Protein AF-A0A7V8WX19-F1 (afdb_monomer_lite)

Foldseek 3Di:
DQDPVVVCVVVVHPAAADDPPRPCVPHHHQYHQAGGVLVVVVVSVDQEDEHEPVRHDPVSVVVCVVVVHHYDYDDQPDPVVDDDD

Sequence (85 aa):
MPSATETLVAWGVDVVGCTRFCEQPALRTVGGTKDPDLAAVIALAPDVVVVDEEENRREDAEALVAAGVALHVLAVRAVGEVAPQ

pLDDT: mean 92.79, std 8.57, range [56.97, 98.44]

Secondary structure (DSSP, 8-state):
---HHHHHHHTT-----B-TTS--TTSPB-EETTEE-HHHHHHT--S-EEEETTTS-HHHHHHHHHTT--EEEE----GGGS---

Structure (mmCIF, N/CA/C/O backbone):
data_AF-A0A7V8WX19-F1
#
_entry.id   AF-A0A7V8WX19-F1
#
loop_
_atom_site.group_PDB
_atom_site.id
_atom_site.type_symbol
_atom_site.label_atom_id
_atom_site.label_alt_id
_atom_site.label_comp_id
_atom_site.label_asym_id
_atom_site.label_entity_id
_atom_site.label_seq_id
_atom_site.pdbx_PDB_ins_code
_atom_site.Cartn_x
_atom_site.Cartn_y
_atom_site.Cartn_z
_atom_site.occupancy
_atom_site.B_iso_or_equiv
_atom_site.auth_seq_id
_atom_site.auth_comp_id
_atom_site.auth_asym_id
_atom_site.auth_atom_id
_atom_site.pdbx_PDB_model_num
ATOM 1 N N . MET A 1 1 ? 3.316 2.685 18.657 1.00 61.91 1 MET A N 1
ATOM 2 C CA . MET A 1 1 ? 2.572 3.456 17.642 1.00 61.91 1 MET A CA 1
ATOM 3 C C . MET A 1 1 ? 1.998 2.448 16.672 1.00 61.91 1 MET A C 1
ATOM 5 O O . MET A 1 1 ? 2.794 1.624 16.234 1.00 61.91 1 MET A O 1
ATOM 9 N N . PRO A 1 2 ? 0.679 2.437 16.411 1.00 75.62 2 PRO A N 1
ATOM 10 C CA . PRO A 1 2 ? 0.126 1.549 15.400 1.00 75.62 2 PRO A CA 1
ATOM 11 C C . PRO A 1 2 ? 0.668 1.943 14.024 1.00 75.62 2 PRO A C 1
ATOM 13 O O . PRO A 1 2 ? 0.862 3.124 13.732 1.00 75.62 2 PRO A O 1
ATOM 16 N N . SER A 1 3 ? 0.931 0.948 13.195 1.00 89.69 3 SER A N 1
ATOM 17 C CA . SER A 1 3 ? 1.190 1.112 11.771 1.00 89.69 3 SER A CA 1
ATOM 18 C C . SER A 1 3 ? -0.085 1.531 11.032 1.00 89.69 3 SER A C 1
ATOM 20 O O . SER A 1 3 ? -1.196 1.229 11.471 1.00 89.69 3 SER A O 1
ATOM 22 N N . ALA A 1 4 ? 0.063 2.159 9.860 1.00 92.69 4 ALA A N 1
ATOM 23 C CA . ALA A 1 4 ? -1.075 2.466 8.987 1.00 92.69 4 ALA A CA 1
ATOM 24 C C . ALA A 1 4 ? -1.906 1.207 8.671 1.00 92.69 4 ALA A C 1
ATOM 26 O O . ALA A 1 4 ? -3.133 1.249 8.674 1.00 92.69 4 ALA A O 1
ATOM 27 N N . THR A 1 5 ? -1.239 0.066 8.484 1.00 94.81 5 THR A N 1
ATOM 28 C CA . THR A 1 5 ? -1.881 -1.235 8.263 1.00 94.81 5 THR A CA 1
ATOM 29 C C . THR A 1 5 ? -2.793 -1.636 9.420 1.00 94.81 5 THR A C 1
ATOM 31 O O . THR A 1 5 ? -3.932 -2.027 9.184 1.00 94.81 5 THR A O 1
ATOM 34 N N . GLU A 1 6 ? -2.336 -1.517 10.671 1.00 93.38 6 GLU A N 1
ATOM 35 C CA . GLU A 1 6 ? -3.168 -1.828 11.844 1.00 93.38 6 GLU A CA 1
ATOM 36 C 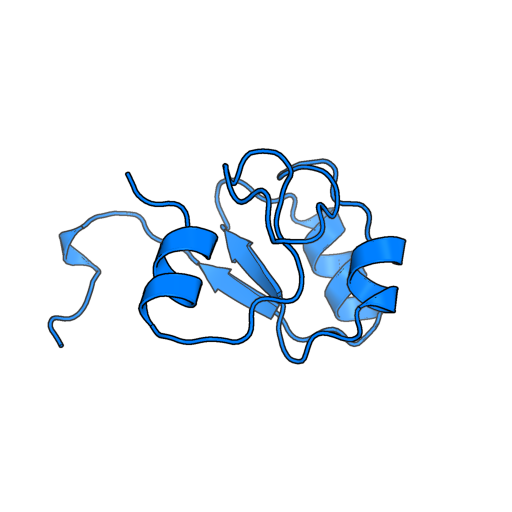C . GLU A 1 6 ? -4.393 -0.916 11.930 1.00 93.38 6 GLU A C 1
ATOM 38 O O . GLU A 1 6 ? -5.489 -1.395 12.215 1.00 93.38 6 GLU A O 1
ATOM 43 N N . THR A 1 7 ? -4.229 0.378 11.643 1.00 92.25 7 THR A N 1
ATOM 44 C CA . THR A 1 7 ? -5.343 1.334 11.621 1.00 92.25 7 THR A CA 1
ATOM 45 C C . THR A 1 7 ? -6.383 0.973 10.558 1.00 92.25 7 THR A C 1
ATOM 47 O O . THR A 1 7 ? -7.571 0.926 10.868 1.00 92.25 7 THR A O 1
ATOM 50 N N . LEU A 1 8 ? -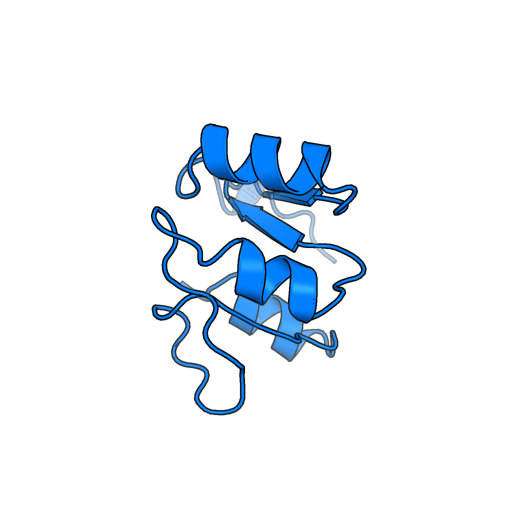5.956 0.665 9.330 1.00 94.62 8 LEU A N 1
ATOM 51 C CA . LEU A 1 8 ? -6.858 0.287 8.236 1.00 94.62 8 LEU A CA 1
ATOM 52 C C . LEU A 1 8 ? -7.619 -1.009 8.543 1.00 94.62 8 LEU A C 1
ATOM 54 O O . LEU A 1 8 ? -8.836 -1.065 8.363 1.00 94.62 8 LEU A O 1
ATOM 58 N N . VAL A 1 9 ? -6.927 -2.020 9.076 1.00 94.44 9 VAL A N 1
ATOM 59 C CA . VAL A 1 9 ? -7.553 -3.277 9.511 1.00 94.44 9 VAL A CA 1
ATOM 60 C C . VAL A 1 9 ? -8.573 -3.023 10.623 1.00 94.44 9 VAL A C 1
ATOM 62 O O . VAL A 1 9 ? -9.687 -3.540 10.563 1.00 94.44 9 VAL A O 1
ATOM 65 N N . ALA A 1 10 ? -8.241 -2.193 11.617 1.00 93.50 10 ALA A N 1
ATOM 66 C CA . ALA A 1 10 ? -9.158 -1.847 12.704 1.00 93.50 10 ALA A CA 1
ATOM 67 C C . ALA A 1 10 ? -10.406 -1.083 12.222 1.00 93.50 10 ALA A C 1
ATOM 69 O O . ALA A 1 10 ? -11.466 -1.187 12.839 1.00 93.50 10 ALA A O 1
ATOM 70 N N . TRP A 1 11 ? -10.302 -0.345 11.115 1.00 94.50 11 TRP A N 1
ATOM 71 C CA . TRP A 1 11 ? -11.430 0.321 10.455 1.00 94.50 11 TRP A CA 1
ATOM 72 C C . TRP A 1 11 ? -12.228 -0.589 9.512 1.00 94.50 11 TRP A C 1
ATOM 74 O O . TRP A 1 11 ? -13.214 -0.139 8.931 1.00 94.50 11 TRP A O 1
ATOM 84 N N . GLY A 1 12 ? -11.847 -1.861 9.373 1.00 95.56 12 GLY A N 1
ATOM 85 C CA . GLY A 1 12 ? -12.542 -2.820 8.514 1.00 95.56 12 GLY A CA 1
ATOM 86 C C . GLY A 1 12 ? -12.271 -2.628 7.022 1.00 95.56 12 GLY A C 1
ATOM 87 O O . GLY A 1 12 ? -13.072 -3.071 6.201 1.00 95.56 12 GLY A O 1
ATOM 88 N N . VAL A 1 13 ? -11.169 -1.964 6.663 1.00 96.88 13 VAL A N 1
ATOM 89 C CA . VAL A 1 13 ? -10.712 -1.863 5.271 1.00 96.88 13 VAL A CA 1
ATOM 90 C C . VAL A 1 13 ? -10.157 -3.216 4.822 1.00 96.88 13 VAL A C 1
ATOM 92 O O . VAL A 1 13 ? -9.445 -3.881 5.576 1.00 96.88 13 VAL A O 1
ATOM 95 N N . ASP A 1 14 ? -10.456 -3.611 3.583 1.00 96.88 14 ASP A N 1
ATOM 96 C CA . ASP A 1 14 ? -9.895 -4.816 2.968 1.00 96.88 14 ASP A CA 1
ATOM 97 C C . ASP A 1 14 ? -8.443 -4.568 2.534 1.00 96.88 14 ASP A C 1
ATOM 99 O O . ASP A 1 14 ? -8.157 -4.067 1.445 1.00 96.88 14 ASP A O 1
ATOM 103 N N . VAL A 1 15 ? -7.504 -4.838 3.439 1.00 97.56 15 VAL A N 1
ATOM 104 C CA . VAL A 1 15 ? -6.077 -4.652 3.173 1.00 97.56 15 VAL A CA 1
ATOM 105 C C . VAL A 1 15 ? -5.533 -5.877 2.445 1.00 97.56 15 VAL A C 1
ATOM 107 O O . VAL A 1 15 ? -5.396 -6.947 3.029 1.00 97.56 15 VAL A O 1
ATOM 110 N N . VAL A 1 16 ? -5.148 -5.710 1.180 1.00 97.56 16 VAL A N 1
ATOM 111 C CA . VAL A 1 16 ? -4.650 -6.814 0.335 1.00 97.56 16 VAL A CA 1
ATOM 112 C C . VAL A 1 16 ? -3.142 -7.065 0.451 1.00 97.56 16 VAL A C 1
ATOM 114 O O . VAL A 1 16 ? -2.643 -8.100 0.008 1.00 97.56 16 VAL A O 1
ATOM 117 N N . GLY A 1 17 ? -2.395 -6.145 1.064 1.00 97.31 17 GLY A N 1
ATOM 118 C CA . GLY A 1 17 ? -0.963 -6.303 1.288 1.00 97.31 17 GLY A CA 1
ATOM 119 C C . GLY A 1 17 ? -0.368 -5.240 2.204 1.00 97.31 17 GLY A C 1
ATOM 120 O O . GLY A 1 17 ? -0.930 -4.163 2.386 1.00 97.31 17 GLY A O 1
ATOM 121 N N . CYS A 1 18 ? 0.781 -5.555 2.795 1.00 97.56 18 CYS A N 1
ATOM 122 C CA . CYS A 1 18 ? 1.499 -4.664 3.700 1.00 97.56 18 CYS A CA 1
ATOM 123 C C . CYS A 1 18 ? 3.018 -4.819 3.571 1.00 97.56 18 CYS A C 1
ATOM 125 O O . CYS A 1 18 ? 3.531 -5.775 2.982 1.00 97.56 18 CYS A O 1
ATOM 127 N N . THR A 1 19 ? 3.771 -3.888 4.153 1.00 96.31 19 THR A N 1
ATOM 128 C CA . THR A 1 19 ? 5.227 -4.053 4.254 1.00 96.31 19 THR A CA 1
ATOM 129 C C . THR A 1 19 ? 5.578 -5.166 5.245 1.00 96.31 19 THR A C 1
ATOM 131 O O . THR A 1 19 ? 4.788 -5.512 6.124 1.00 96.31 19 THR A O 1
ATOM 134 N N . ARG A 1 20 ? 6.798 -5.700 5.146 1.00 94.88 20 ARG A N 1
ATOM 135 C CA . ARG A 1 20 ? 7.331 -6.751 6.034 1.00 94.88 20 ARG A CA 1
ATOM 136 C C . ARG A 1 20 ? 7.428 -6.347 7.508 1.00 94.88 20 ARG A C 1
ATOM 138 O O . ARG A 1 20 ? 7.644 -7.208 8.350 1.00 94.88 20 ARG A O 1
ATOM 145 N N . PHE A 1 21 ? 7.340 -5.050 7.801 1.00 92.00 21 PHE A N 1
ATOM 146 C CA . PHE A 1 21 ? 7.424 -4.507 9.157 1.00 92.00 21 PHE A CA 1
ATOM 147 C C . PHE A 1 21 ? 6.057 -4.414 9.836 1.00 92.00 21 PHE A C 1
ATOM 149 O O . PHE A 1 21 ? 5.989 -4.240 11.048 1.00 92.00 21 PHE A O 1
ATOM 156 N N . CYS A 1 22 ? 4.969 -4.534 9.074 1.00 88.69 22 CYS A N 1
ATOM 157 C CA . CYS A 1 22 ? 3.647 -4.706 9.646 1.00 88.69 22 CYS A CA 1
ATOM 158 C C . CYS A 1 22 ? 3.559 -6.150 10.143 1.00 88.69 22 CYS A C 1
ATOM 160 O O . CYS A 1 22 ? 3.581 -7.074 9.332 1.00 88.69 22 CYS A O 1
ATOM 162 N N . GLU A 1 23 ? 3.491 -6.350 11.460 1.00 87.25 23 GLU A N 1
ATOM 163 C CA . GLU A 1 23 ? 3.402 -7.661 12.123 1.00 87.25 23 GLU A CA 1
ATOM 164 C C . GLU A 1 23 ? 2.023 -8.320 11.889 1.00 87.25 23 GLU A C 1
ATOM 166 O O . GLU A 1 23 ? 1.280 -8.637 12.812 1.00 87.25 23 GLU A O 1
ATOM 171 N N . GLN A 1 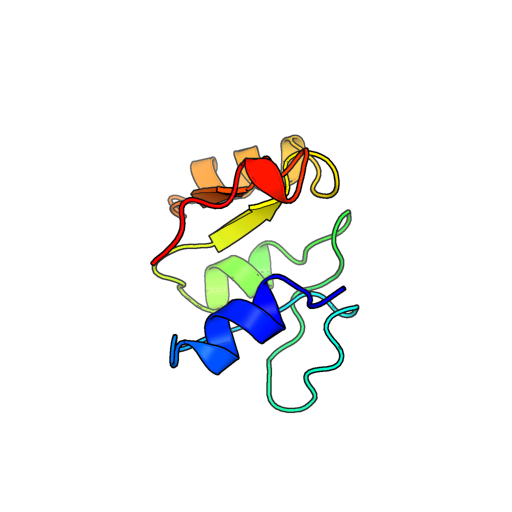24 ? 1.651 -8.489 10.619 1.00 89.62 24 GLN A N 1
ATOM 172 C CA . GLN A 1 24 ? 0.331 -8.886 10.139 1.00 89.62 24 GLN A CA 1
ATOM 173 C C . GLN A 1 24 ? 0.439 -10.220 9.384 1.00 89.62 24 GLN A C 1
ATOM 175 O O . GLN A 1 24 ? 0.522 -10.232 8.156 1.00 89.62 24 GLN A O 1
ATOM 180 N N . PRO A 1 25 ? 0.451 -11.370 10.087 1.00 88.75 25 PRO A N 1
ATOM 181 C CA . PRO A 1 25 ? 0.729 -12.675 9.477 1.00 88.75 25 PRO A CA 1
ATOM 182 C C . PRO A 1 25 ? -0.339 -13.137 8.475 1.00 88.75 25 PRO A C 1
ATOM 184 O O . PRO A 1 25 ? -0.072 -14.024 7.669 1.00 88.75 25 PRO A O 1
ATOM 187 N N . ALA A 1 26 ? -1.540 -12.557 8.522 1.00 92.31 26 ALA A N 1
ATOM 188 C CA . ALA A 1 26 ? -2.623 -12.860 7.588 1.00 92.31 26 ALA A CA 1
ATOM 189 C C . ALA A 1 26 ? -2.520 -12.088 6.260 1.00 92.31 26 ALA A C 1
ATOM 191 O O . ALA A 1 26 ? -3.225 -12.426 5.311 1.00 92.31 26 ALA A O 1
ATOM 192 N N . LEU A 1 27 ? -1.668 -11.061 6.182 1.00 95.69 27 LEU A N 1
ATOM 193 C CA . LEU A 1 27 ? -1.561 -10.185 5.020 1.00 95.69 27 LEU A CA 1
ATOM 194 C C . LEU A 1 27 ? -0.366 -10.553 4.144 1.00 95.69 27 LEU A C 1
ATOM 196 O O . LEU A 1 27 ? 0.691 -10.981 4.614 1.00 95.69 27 LEU A O 1
ATOM 200 N N . ARG A 1 28 ? -0.513 -10.346 2.834 1.00 96.31 28 ARG A N 1
ATOM 201 C CA . ARG A 1 28 ? 0.583 -10.540 1.886 1.00 96.31 28 ARG A CA 1
ATOM 202 C C . ARG A 1 28 ? 1.654 -9.469 2.093 1.00 96.31 28 ARG A C 1
ATOM 204 O O . ARG A 1 28 ? 1.389 -8.277 1.979 1.00 96.31 28 ARG A O 1
ATOM 211 N N . THR A 1 29 ? 2.894 -9.892 2.309 1.00 96.81 29 THR A N 1
ATOM 212 C CA . THR A 1 29 ? 4.040 -8.977 2.323 1.00 96.81 29 THR A CA 1
ATOM 213 C C . THR A 1 29 ? 4.440 -8.546 0.910 1.00 96.81 29 THR A C 1
ATOM 215 O O . THR A 1 29 ? 4.665 -9.403 0.052 1.00 96.81 29 THR A O 1
ATOM 218 N N . VAL A 1 30 ? 4.598 -7.236 0.692 1.00 97.12 30 VAL A N 1
ATOM 219 C CA . VAL A 1 30 ? 4.970 -6.615 -0.599 1.00 97.12 30 VAL A CA 1
ATOM 220 C C . VAL A 1 30 ? 6.301 -5.852 -0.535 1.00 97.12 30 VAL A C 1
ATOM 222 O O . VAL A 1 30 ? 6.464 -4.786 -1.117 1.00 97.12 30 VAL A O 1
ATOM 225 N N . GLY A 1 31 ? 7.274 -6.391 0.201 1.00 96.38 31 GLY A N 1
ATOM 226 C CA . GLY A 1 31 ? 8.590 -5.771 0.392 1.00 96.38 31 GLY A CA 1
ATOM 227 C C . GLY A 1 31 ? 8.670 -4.916 1.656 1.00 96.38 31 GLY A C 1
ATOM 228 O O . GLY A 1 31 ? 8.005 -5.207 2.654 1.00 96.38 31 GLY A O 1
ATOM 229 N N . GLY A 1 32 ? 9.543 -3.913 1.658 1.00 96.00 32 GLY A N 1
ATOM 230 C CA . GLY A 1 32 ? 9.730 -2.996 2.784 1.00 96.00 32 GLY A CA 1
ATOM 231 C C . GLY A 1 32 ? 9.272 -1.581 2.476 1.00 96.00 32 GLY A C 1
ATOM 232 O O . GLY A 1 32 ? 8.744 -1.292 1.409 1.00 96.00 32 GLY A O 1
ATOM 233 N N . THR A 1 33 ? 9.484 -0.681 3.429 1.00 93.88 33 THR A N 1
ATOM 234 C CA . THR A 1 33 ? 9.121 0.733 3.296 1.00 93.88 33 THR A CA 1
ATOM 235 C C . THR A 1 33 ? 9.968 1.482 2.265 1.00 93.88 33 THR A C 1
ATOM 237 O O . THR A 1 33 ? 9.474 2.385 1.596 1.00 93.88 33 THR A O 1
ATOM 240 N N . LYS A 1 34 ? 11.236 1.088 2.109 1.00 96.19 34 LYS A N 1
ATOM 241 C CA . LYS A 1 34 ? 12.234 1.728 1.233 1.00 96.19 34 LYS A CA 1
ATOM 242 C C . LYS A 1 34 ? 12.752 0.788 0.139 1.00 96.19 34 LYS A C 1
ATOM 244 O O . LYS A 1 34 ? 13.832 1.013 -0.404 1.00 96.19 34 LYS A O 1
ATOM 249 N N . ASP A 1 35 ? 12.046 -0.309 -0.076 1.00 96.69 35 ASP A N 1
ATOM 250 C CA . ASP A 1 35 ? 12.317 -1.360 -1.054 1.00 96.69 35 ASP A CA 1
ATOM 251 C C . ASP A 1 35 ? 11.029 -2.180 -1.282 1.00 96.69 35 ASP A C 1
ATOM 253 O O . ASP A 1 35 ? 10.983 -3.381 -0.980 1.00 96.69 35 ASP A O 1
ATOM 257 N N . PRO A 1 36 ? 9.931 -1.533 -1.720 1.00 97.19 36 PRO A N 1
ATOM 258 C CA . PRO A 1 36 ? 8.697 -2.235 -2.033 1.00 97.19 36 PRO A CA 1
ATOM 259 C C . PRO A 1 36 ? 8.878 -3.112 -3.278 1.00 97.19 36 PRO A C 1
ATOM 261 O O . PRO A 1 36 ? 9.566 -2.757 -4.234 1.00 97.19 36 PRO A O 1
ATOM 264 N N . ASP A 1 37 ? 8.209 -4.261 -3.293 1.00 98.06 37 ASP A N 1
ATOM 265 C CA . ASP A 1 37 ? 8.073 -5.082 -4.493 1.00 98.06 37 ASP A CA 1
ATOM 266 C C . ASP A 1 37 ? 6.935 -4.511 -5.348 1.00 98.06 37 ASP A C 1
ATOM 268 O O . ASP A 1 37 ? 5.774 -4.899 -5.215 1.00 98.06 37 ASP A O 1
ATOM 272 N N . LEU A 1 38 ? 7.269 -3.545 -6.209 1.00 98.00 38 LEU A N 1
ATOM 273 C CA . LEU A 1 38 ? 6.297 -2.839 -7.051 1.00 98.00 38 LEU A CA 1
ATOM 274 C C . LEU A 1 38 ? 5.488 -3.791 -7.940 1.00 98.00 38 LEU A C 1
ATOM 276 O O . LEU A 1 38 ? 4.292 -3.586 -8.135 1.00 98.00 38 LEU A O 1
ATOM 280 N N . ALA A 1 39 ? 6.118 -4.852 -8.449 1.00 98.06 39 ALA A N 1
ATOM 281 C CA . ALA A 1 39 ? 5.434 -5.841 -9.272 1.00 98.06 39 ALA A CA 1
ATOM 282 C C . ALA A 1 39 ? 4.399 -6.619 -8.450 1.00 98.06 39 ALA A C 1
ATOM 284 O O . ALA A 1 39 ? 3.277 -6.818 -8.917 1.00 98.06 39 ALA A O 1
ATOM 285 N N . ALA A 1 40 ? 4.740 -7.008 -7.216 1.00 98.00 40 ALA A N 1
ATOM 286 C CA . ALA A 1 40 ? 3.787 -7.631 -6.304 1.00 98.00 40 ALA A CA 1
ATOM 287 C C . ALA A 1 40 ? 2.645 -6.679 -5.918 1.00 98.00 40 ALA A C 1
ATOM 289 O O . ALA A 1 40 ? 1.498 -7.115 -5.891 1.00 98.00 40 ALA A O 1
ATOM 290 N N . VAL A 1 41 ? 2.931 -5.394 -5.669 1.00 98.06 41 VAL A N 1
ATOM 291 C CA . VAL A 1 41 ? 1.896 -4.382 -5.386 1.00 98.06 41 VAL A CA 1
ATOM 292 C C . VAL A 1 41 ? 0.918 -4.267 -6.555 1.00 98.06 41 VAL A C 1
ATOM 294 O O . VAL A 1 41 ? -0.286 -4.372 -6.353 1.00 98.06 41 VAL A O 1
ATOM 297 N N . ILE A 1 42 ? 1.420 -4.112 -7.783 1.00 97.81 42 ILE A N 1
ATOM 298 C CA . ILE A 1 42 ? 0.582 -3.977 -8.985 1.00 97.81 42 ILE A CA 1
ATOM 299 C C . ILE A 1 42 ? -0.232 -5.254 -9.236 1.00 97.81 42 ILE A C 1
ATOM 301 O O . ILE A 1 42 ? -1.410 -5.178 -9.576 1.00 97.81 42 ILE A O 1
ATOM 305 N N . ALA A 1 43 ? 0.367 -6.431 -9.036 1.00 98.06 43 ALA A N 1
ATOM 306 C CA . ALA A 1 43 ? -0.305 -7.714 -9.237 1.00 98.06 43 ALA A CA 1
ATOM 307 C C . ALA A 1 43 ? -1.475 -7.955 -8.266 1.00 98.06 43 ALA A C 1
ATOM 309 O O . ALA A 1 43 ? -2.380 -8.719 -8.597 1.00 98.06 43 ALA A O 1
ATOM 310 N N . LEU A 1 44 ? -1.474 -7.310 -7.093 1.00 97.62 44 LEU A N 1
ATOM 311 C CA . LEU A 1 44 ? -2.601 -7.347 -6.154 1.00 97.62 44 LEU A CA 1
ATOM 312 C C . LEU A 1 44 ? -3.794 -6.494 -6.609 1.00 97.62 44 LEU A C 1
ATOM 314 O O . LEU A 1 44 ? -4.862 -6.622 -6.021 1.00 97.62 44 LEU A O 1
ATOM 318 N N . ALA A 1 45 ? -3.621 -5.654 -7.636 1.00 97.25 45 ALA A N 1
ATOM 319 C CA . ALA A 1 45 ? -4.639 -4.747 -8.164 1.00 97.25 45 ALA A CA 1
ATOM 320 C C . ALA A 1 45 ? -5.364 -3.916 -7.075 1.00 97.25 45 ALA A C 1
ATOM 322 O O . ALA A 1 45 ? -6.593 -3.950 -7.008 1.00 97.25 45 ALA A O 1
ATOM 323 N N . PRO A 1 46 ? -4.633 -3.184 -6.208 1.00 97.75 46 PRO A N 1
ATOM 324 C CA . PRO A 1 46 ? -5.252 -2.384 -5.159 1.00 97.75 46 PRO A CA 1
ATOM 325 C C . PRO A 1 46 ? -6.004 -1.181 -5.740 1.00 97.75 46 PRO A C 1
ATOM 327 O O . PRO A 1 46 ? -5.523 -0.532 -6.670 1.00 97.75 46 PRO A O 1
ATOM 330 N N . ASP A 1 47 ? -7.129 -0.820 -5.121 1.00 97.94 47 ASP A N 1
ATOM 331 C CA . ASP A 1 47 ? -7.836 0.426 -5.444 1.00 97.94 47 ASP A CA 1
ATOM 332 C C . ASP A 1 47 ? -7.008 1.663 -5.067 1.00 97.94 47 ASP A C 1
ATOM 334 O O . ASP A 1 47 ? -7.039 2.685 -5.751 1.00 97.94 47 ASP A O 1
ATOM 338 N N . VAL A 1 48 ? -6.259 1.573 -3.963 1.00 97.94 48 VAL A N 1
ATOM 339 C CA . VAL A 1 48 ? -5.377 2.627 -3.457 1.00 97.94 48 VAL A CA 1
ATOM 340 C C . VAL A 1 48 ? -4.200 2.020 -2.696 1.00 97.94 48 VAL A C 1
ATOM 342 O O . VAL A 1 48 ? -4.350 1.028 -1.983 1.00 97.94 48 VAL A O 1
ATOM 345 N N . VAL A 1 49 ? -3.028 2.642 -2.805 1.00 98.06 49 VAL A N 1
ATOM 346 C CA . VAL A 1 49 ? -1.868 2.350 -1.957 1.00 98.06 49 VAL A CA 1
ATOM 347 C C . VAL A 1 49 ? -1.636 3.517 -1.006 1.00 98.06 49 VAL A C 1
ATOM 349 O O . VAL A 1 49 ? -1.507 4.668 -1.426 1.00 98.06 49 VAL A O 1
ATOM 352 N N . VAL A 1 50 ? -1.580 3.214 0.289 1.00 97.19 50 VAL A N 1
ATOM 353 C CA . VAL A 1 50 ? -1.246 4.189 1.329 1.00 97.19 50 VAL A CA 1
ATOM 354 C C . VAL A 1 50 ? 0.267 4.217 1.510 1.00 97.19 50 VAL A C 1
ATOM 356 O O . VAL A 1 50 ? 0.877 3.182 1.776 1.00 97.19 50 VAL A O 1
ATOM 359 N N . VAL A 1 51 ? 0.862 5.397 1.366 1.00 96.31 51 VAL A N 1
ATOM 360 C CA . VAL A 1 51 ? 2.298 5.638 1.556 1.00 96.31 51 VAL A CA 1
ATOM 361 C C . VAL A 1 51 ? 2.502 6.729 2.595 1.00 96.31 51 VAL A C 1
ATOM 363 O O . VAL A 1 51 ? 1.651 7.595 2.749 1.00 96.31 51 VAL A O 1
ATOM 366 N N . ASP A 1 52 ? 3.621 6.703 3.298 1.00 94.62 52 ASP A N 1
ATOM 367 C CA . ASP A 1 52 ? 4.040 7.737 4.236 1.00 94.62 52 ASP A CA 1
ATOM 368 C C . ASP A 1 52 ? 5.162 8.583 3.619 1.00 94.62 52 ASP A C 1
ATOM 370 O O . ASP A 1 52 ? 6.138 8.042 3.100 1.00 94.62 52 ASP A O 1
ATOM 374 N N . GLU A 1 53 ? 5.009 9.909 3.647 1.00 94.44 53 GLU A N 1
ATOM 375 C CA . GLU A 1 53 ? 5.943 10.862 3.033 1.00 94.44 53 GLU A CA 1
ATOM 376 C C . GLU A 1 53 ? 7.351 10.818 3.652 1.00 94.44 53 GLU A C 1
ATOM 378 O O . GLU A 1 53 ? 8.336 11.063 2.956 1.00 94.44 53 GLU A O 1
ATOM 383 N N . GLU A 1 54 ? 7.467 10.539 4.953 1.00 92.25 54 GLU A N 1
ATOM 384 C CA . GLU A 1 54 ? 8.759 10.489 5.644 1.00 92.25 54 GLU A CA 1
ATOM 385 C C . GLU A 1 54 ? 9.486 9.167 5.372 1.00 92.25 54 GLU A C 1
ATOM 387 O O . GLU A 1 54 ? 10.716 9.123 5.263 1.00 92.25 54 GLU A O 1
ATOM 392 N N . GLU A 1 55 ? 8.723 8.082 5.266 1.00 92.06 55 GLU A N 1
ATOM 393 C CA . GLU A 1 55 ? 9.266 6.732 5.311 1.00 92.06 55 GLU A CA 1
ATOM 394 C C . GLU A 1 55 ? 9.416 6.090 3.923 1.00 92.06 55 GLU A C 1
ATOM 396 O O . GLU A 1 55 ? 10.409 5.392 3.682 1.00 92.06 55 GLU A O 1
ATOM 401 N N . ASN A 1 56 ? 8.473 6.322 3.002 1.00 95.94 56 ASN A N 1
ATOM 402 C CA . ASN A 1 56 ? 8.504 5.750 1.658 1.00 95.94 56 ASN A CA 1
ATOM 403 C C . ASN A 1 56 ? 9.315 6.608 0.681 1.00 95.94 56 ASN A C 1
ATOM 405 O O . ASN A 1 56 ? 9.279 7.836 0.685 1.00 95.94 56 ASN A O 1
ATOM 409 N N . ARG A 1 57 ? 10.043 5.940 -0.214 1.00 97.31 57 ARG A N 1
ATOM 410 C CA . ARG A 1 57 ? 10.837 6.612 -1.242 1.00 97.31 57 ARG A CA 1
ATOM 411 C C . ARG A 1 57 ? 9.947 7.226 -2.313 1.00 97.31 57 ARG A C 1
ATOM 413 O O . ARG A 1 57 ? 9.003 6.600 -2.798 1.00 97.31 57 ARG A O 1
ATOM 420 N N . ARG A 1 58 ? 10.308 8.433 -2.740 1.00 96.69 58 ARG A N 1
ATOM 421 C CA . ARG A 1 58 ? 9.572 9.166 -3.770 1.00 96.69 58 ARG A CA 1
ATOM 422 C C . ARG A 1 58 ? 9.621 8.460 -5.123 1.00 96.69 58 ARG A C 1
ATOM 424 O O . ARG A 1 58 ? 8.604 8.419 -5.803 1.00 96.69 58 ARG A O 1
ATOM 431 N N . GLU A 1 59 ? 10.760 7.870 -5.483 1.00 97.81 59 GLU A N 1
ATOM 432 C CA . GLU A 1 59 ? 10.913 7.139 -6.743 1.00 97.81 59 GLU A CA 1
ATOM 433 C C . GLU A 1 59 ? 9.961 5.936 -6.854 1.00 97.81 59 GLU A C 1
ATOM 435 O O . GLU A 1 59 ? 9.408 5.682 -7.924 1.00 97.81 59 GLU A O 1
ATOM 440 N N . ASP A 1 60 ? 9.708 5.239 -5.743 1.00 98.06 60 ASP A N 1
ATOM 441 C CA . ASP A 1 60 ? 8.808 4.086 -5.707 1.00 98.06 60 ASP A CA 1
ATOM 442 C C . ASP A 1 60 ? 7.342 4.532 -5.815 1.00 98.06 60 ASP A C 1
ATOM 444 O O . ASP A 1 60 ? 6.553 3.938 -6.552 1.00 98.06 60 ASP A O 1
ATOM 448 N N . ALA A 1 61 ? 6.981 5.623 -5.132 1.00 97.62 61 ALA A N 1
ATOM 449 C CA . ALA A 1 61 ? 5.657 6.231 -5.245 1.00 97.62 61 ALA A CA 1
ATOM 450 C C . ALA A 1 61 ? 5.382 6.723 -6.678 1.00 97.62 61 ALA A C 1
ATOM 452 O O . ALA A 1 61 ? 4.330 6.438 -7.252 1.00 97.62 61 ALA A O 1
ATOM 453 N N . GLU A 1 62 ? 6.341 7.413 -7.297 1.00 98.12 62 GLU A N 1
ATOM 454 C CA . GLU A 1 62 ? 6.227 7.881 -8.682 1.00 98.12 62 GLU A CA 1
ATOM 455 C C . GLU A 1 62 ? 6.086 6.711 -9.670 1.00 98.12 62 GLU A C 1
ATOM 457 O O . GLU A 1 62 ? 5.289 6.794 -10.607 1.00 98.12 62 GLU A O 1
ATOM 462 N N . ALA A 1 63 ? 6.780 5.593 -9.435 1.00 98.19 63 ALA A N 1
ATOM 463 C CA . ALA A 1 63 ? 6.645 4.387 -10.247 1.00 98.19 63 ALA A CA 1
ATOM 464 C C . ALA A 1 63 ? 5.250 3.742 -10.137 1.00 98.19 63 ALA A C 1
ATOM 466 O O . ALA A 1 63 ? 4.694 3.318 -11.152 1.00 98.19 63 ALA A O 1
ATOM 467 N N . LEU A 1 64 ? 4.649 3.707 -8.941 1.00 98.00 64 LEU A N 1
ATOM 468 C CA . LEU A 1 64 ? 3.273 3.226 -8.752 1.00 98.00 64 LEU A CA 1
ATOM 469 C C . LEU A 1 64 ? 2.256 4.111 -9.482 1.00 98.00 64 LEU A C 1
ATOM 471 O O . LEU A 1 64 ? 1.386 3.596 -10.187 1.00 98.00 64 LEU A O 1
ATOM 475 N N . VAL A 1 65 ? 2.406 5.435 -9.388 1.00 98.06 65 VAL A N 1
ATOM 476 C CA . VAL A 1 65 ? 1.556 6.386 -10.124 1.00 98.06 65 VAL A CA 1
ATOM 477 C C . VAL A 1 65 ? 1.702 6.190 -11.634 1.00 98.06 65 VAL A C 1
ATOM 479 O O . VAL A 1 65 ? 0.701 6.145 -12.347 1.00 98.06 65 VAL A O 1
ATOM 482 N N . ALA A 1 66 ? 2.930 6.021 -12.133 1.00 98.19 66 ALA A N 1
ATOM 483 C CA . ALA A 1 66 ? 3.187 5.759 -13.549 1.00 98.19 66 ALA A CA 1
ATOM 484 C C . ALA A 1 66 ? 2.571 4.433 -14.035 1.00 98.19 66 ALA A C 1
ATOM 486 O O . ALA A 1 66 ? 2.204 4.321 -15.204 1.00 98.19 66 ALA A O 1
ATOM 487 N N . ALA A 1 67 ? 2.414 3.450 -13.143 1.00 97.50 67 ALA A N 1
ATOM 488 C CA . ALA A 1 67 ? 1.714 2.194 -13.406 1.00 97.50 67 ALA A CA 1
ATOM 489 C C . ALA A 1 67 ? 0.177 2.302 -13.301 1.00 97.50 67 ALA A C 1
ATOM 491 O O . ALA A 1 67 ? -0.518 1.306 -13.501 1.00 97.50 67 ALA A O 1
ATOM 492 N N . GLY A 1 68 ? -0.364 3.491 -13.014 1.00 97.62 68 GLY A N 1
ATOM 493 C CA . GLY A 1 68 ? -1.803 3.738 -12.901 1.00 97.62 68 GLY A CA 1
ATOM 494 C C . GLY A 1 68 ? -2.401 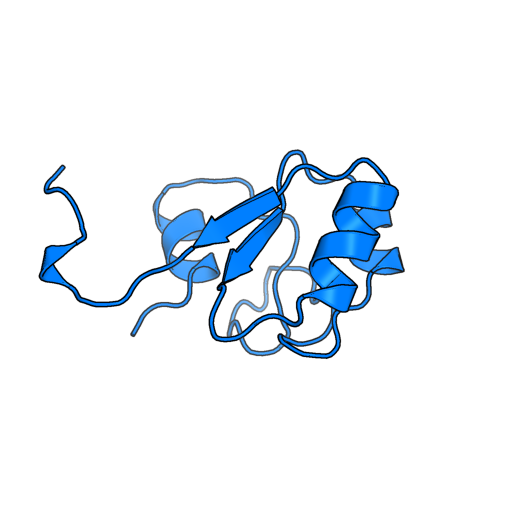3.417 -11.529 1.00 97.62 68 GLY A C 1
ATOM 495 O O . GLY A 1 68 ? -3.622 3.364 -11.407 1.00 97.62 68 GLY A O 1
ATOM 496 N N . VAL A 1 69 ? -1.572 3.210 -10.501 1.00 98.12 69 VAL A N 1
ATOM 497 C CA . VAL A 1 69 ? -2.027 2.940 -9.131 1.00 98.12 69 VAL A CA 1
ATOM 498 C C . VAL A 1 69 ? -2.322 4.258 -8.415 1.00 98.12 69 VAL A C 1
ATOM 500 O O . VAL A 1 69 ? -1.486 5.164 -8.387 1.00 98.12 69 VAL A O 1
ATOM 503 N N . ALA A 1 70 ? -3.506 4.374 -7.809 1.00 98.44 70 ALA A N 1
ATOM 504 C CA . ALA A 1 70 ? -3.850 5.537 -7.000 1.00 98.44 70 ALA A CA 1
ATOM 505 C C . ALA A 1 70 ? -3.093 5.514 -5.665 1.00 98.44 70 ALA A C 1
ATOM 507 O O . ALA A 1 70 ? -3.013 4.476 -5.007 1.00 98.44 70 ALA A O 1
ATOM 508 N N . LEU A 1 71 ? -2.569 6.667 -5.243 1.00 97.88 71 LEU A N 1
ATOM 509 C CA . LEU A 1 71 ? -1.858 6.807 -3.973 1.00 97.88 71 LEU A CA 1
ATOM 510 C C . LEU A 1 71 ? -2.615 7.702 -2.991 1.00 97.88 71 LEU A C 1
ATOM 512 O O . LEU A 1 71 ? -3.155 8.742 -3.371 1.00 97.88 71 LEU A O 1
ATOM 516 N N . HIS A 1 72 ? -2.570 7.334 -1.713 1.00 96.94 72 HIS A N 1
ATOM 517 C CA . HIS A 1 72 ? -2.900 8.209 -0.594 1.00 96.94 72 HIS A CA 1
ATOM 518 C C . HIS A 1 72 ? -1.641 8.439 0.241 1.00 96.94 72 HIS A C 1
ATOM 520 O O . HIS A 1 72 ? -1.086 7.495 0.800 1.00 96.94 72 HIS A O 1
ATOM 526 N N . VAL A 1 73 ? -1.181 9.689 0.308 1.00 95.75 73 VAL A N 1
ATOM 527 C CA . VAL A 1 73 ? 0.043 10.052 1.031 1.00 95.75 73 VAL A CA 1
ATOM 528 C C . VAL A 1 73 ? -0.315 10.518 2.438 1.00 95.75 73 VAL A C 1
ATOM 530 O O . VAL A 1 73 ? -1.029 11.506 2.609 1.00 95.75 73 VAL A O 1
ATOM 533 N N . LEU A 1 74 ? 0.205 9.818 3.438 1.00 92.38 74 LEU A N 1
ATOM 534 C CA . LEU A 1 74 ? 0.203 10.228 4.830 1.00 92.38 74 LEU A CA 1
ATOM 535 C C . LEU A 1 74 ? 1.377 11.175 5.072 1.00 92.38 74 LEU A C 1
ATOM 537 O O . LEU A 1 74 ? 2.516 10.879 4.723 1.00 92.38 74 LEU A O 1
ATOM 541 N N . ALA A 1 75 ? 1.084 12.307 5.701 1.00 90.81 75 ALA A N 1
ATOM 542 C CA . ALA A 1 75 ? 2.071 13.291 6.129 1.00 90.81 75 ALA A CA 1
ATOM 543 C C . ALA A 1 75 ? 1.814 13.655 7.597 1.00 90.81 75 ALA A C 1
ATOM 545 O O . ALA A 1 75 ? 1.578 14.813 7.930 1.00 90.81 75 ALA A O 1
ATOM 546 N N . VAL A 1 76 ? 1.775 12.643 8.470 1.00 83.75 76 VAL A N 1
ATOM 547 C CA . VAL A 1 76 ? 1.460 12.823 9.894 1.00 83.75 76 VAL A CA 1
ATOM 548 C C . VAL A 1 76 ? 2.682 13.397 10.605 1.00 83.75 76 VAL A C 1
ATOM 550 O O . VAL A 1 76 ? 3.688 12.709 10.754 1.00 83.75 76 VAL A O 1
ATOM 553 N N . ARG A 1 77 ? 2.613 14.649 11.069 1.00 85.44 77 ARG A N 1
ATOM 554 C CA . ARG A 1 77 ? 3.729 15.307 11.775 1.00 85.44 77 ARG A CA 1
ATOM 555 C C . ARG A 1 77 ? 3.483 15.430 13.275 1.00 85.44 77 ARG A C 1
ATOM 557 O O . ARG A 1 77 ? 4.437 15.504 14.049 1.00 85.44 77 ARG A O 1
ATOM 564 N N . ALA A 1 78 ? 2.222 15.426 13.708 1.00 84.62 78 ALA A N 1
ATOM 565 C CA . ALA A 1 78 ? 1.862 15.476 15.121 1.00 84.62 78 ALA A CA 1
ATOM 566 C C . ALA A 1 78 ? 0.505 14.820 15.415 1.00 84.62 78 ALA A C 1
ATOM 568 O O . ALA A 1 78 ? -0.407 14.835 14.597 1.00 84.62 78 ALA A O 1
ATOM 569 N N . VAL A 1 79 ? 0.323 14.329 16.647 1.00 82.25 79 VAL A N 1
ATOM 570 C CA . VAL A 1 79 ? -0.958 13.748 17.108 1.00 82.25 79 VAL A CA 1
ATOM 571 C C . VAL A 1 79 ? -2.113 14.755 17.017 1.00 82.25 79 VAL A C 1
ATOM 573 O O . VAL A 1 79 ? -3.241 14.371 16.735 1.00 82.25 79 VAL A O 1
ATOM 576 N N . GLY A 1 80 ? -1.834 16.047 17.218 1.00 82.56 80 GLY A N 1
ATOM 577 C CA . GLY A 1 80 ? -2.839 17.112 17.129 1.00 82.56 80 GLY A CA 1
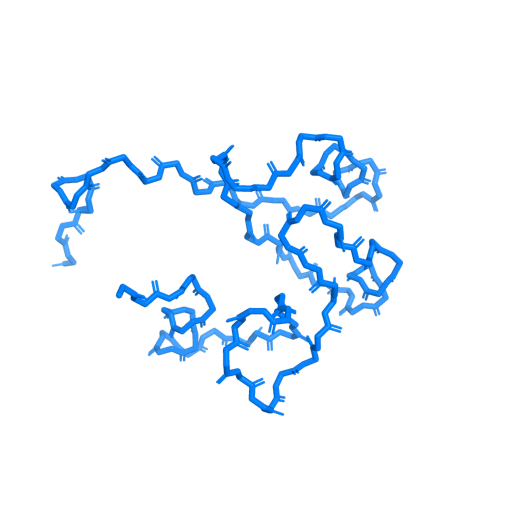ATOM 578 C C . GLY A 1 80 ? -3.352 17.400 15.713 1.00 82.56 80 GLY A C 1
ATOM 579 O O . GLY A 1 80 ? -4.308 18.155 15.576 1.00 82.56 80 GLY A O 1
ATOM 580 N N . GLU A 1 81 ? -2.741 16.823 14.675 1.00 80.69 81 GLU A N 1
ATOM 581 C CA . GLU A 1 81 ? -3.198 16.951 13.283 1.00 80.69 81 GLU A CA 1
ATOM 582 C C . GLU A 1 81 ? -4.308 15.949 12.940 1.00 80.69 81 GLU A C 1
ATOM 584 O O . GLU A 1 81 ? -4.968 16.075 11.909 1.00 80.69 81 GLU A O 1
ATOM 589 N N . VAL A 1 82 ? -4.553 14.972 13.818 1.00 74.88 82 VAL A N 1
ATOM 590 C CA . VAL A 1 82 ? -5.686 14.059 13.693 1.00 74.88 82 VAL A CA 1
ATOM 591 C C . VAL A 1 82 ? -6.955 14.815 14.077 1.00 74.88 82 VAL A C 1
ATOM 593 O O . VAL A 1 82 ? -7.154 15.164 15.243 1.00 74.88 82 VAL A O 1
ATOM 596 N N . ALA A 1 83 ? -7.829 15.067 13.101 1.00 66.94 83 ALA A N 1
ATOM 597 C CA . ALA A 1 83 ? -9.155 15.598 13.385 1.00 66.94 83 ALA A CA 1
ATOM 598 C C . ALA A 1 83 ? -9.923 14.592 14.266 1.00 66.94 83 ALA A C 1
ATOM 600 O O . ALA A 1 83 ? -9.943 13.401 13.938 1.00 66.94 83 ALA A O 1
ATOM 601 N N . PRO A 1 84 ? -10.536 15.027 15.383 1.00 61.38 84 PRO A N 1
ATOM 602 C CA . PRO A 1 84 ? -11.390 14.144 16.163 1.00 61.38 84 PRO A CA 1
ATOM 603 C C . PRO A 1 84 ? -12.550 13.646 15.291 1.00 61.38 8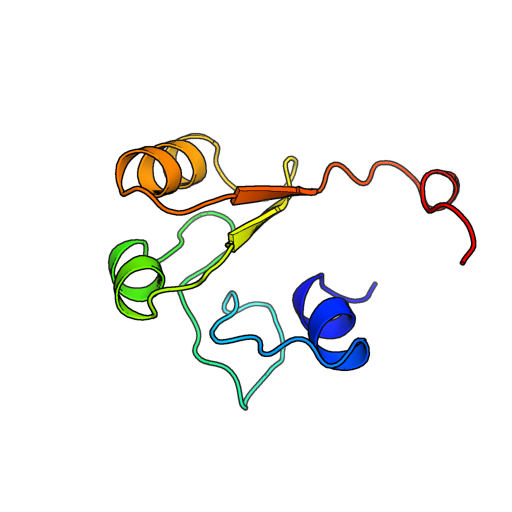4 PRO A C 1
ATOM 605 O O . PRO A 1 84 ? -13.075 14.400 14.469 1.00 61.38 84 PRO A O 1
ATOM 608 N N . GLN A 1 85 ? -12.893 12.367 15.463 1.00 56.97 85 GLN A N 1
ATOM 609 C CA . GLN A 1 85 ? -14.046 11.730 14.820 1.00 56.97 85 GLN A CA 1
ATOM 610 C C . GLN A 1 85 ? -15.365 12.305 15.339 1.00 56.97 85 GLN A C 1
ATOM 612 O O . GLN A 1 85 ? -15.439 12.598 16.557 1.00 56.97 85 GLN A O 1
#

Radius of gyration: 12.78 Å; chains: 1; bounding box: 26×30×31 Å